Protein AF-A0A7V5U787-F1 (afdb_monomer_lite)

Structure (mmCIF, N/CA/C/O backbone):
data_AF-A0A7V5U787-F1
#
_entry.id   AF-A0A7V5U787-F1
#
loop_
_atom_site.group_PDB
_atom_site.id
_atom_site.type_symbol
_atom_site.label_atom_id
_atom_site.label_alt_id
_atom_site.label_comp_id
_atom_site.label_asym_id
_atom_site.label_entity_id
_atom_site.label_seq_id
_atom_site.pdbx_PDB_ins_code
_atom_site.Cartn_x
_atom_site.Cartn_y
_atom_site.Cartn_z
_atom_site.occupancy
_atom_site.B_iso_or_equiv
_atom_site.auth_seq_id
_atom_site.auth_comp_id
_atom_site.auth_asym_id
_atom_site.auth_atom_id
_atom_site.pdbx_PDB_model_num
ATOM 1 N N . MET A 1 1 ? -17.763 15.738 16.160 1.00 59.94 1 MET A N 1
ATOM 2 C CA . MET A 1 1 ? -17.405 14.316 16.344 1.00 59.94 1 MET A CA 1
ATOM 3 C C . MET A 1 1 ? -15.925 14.178 16.053 1.00 59.94 1 MET A C 1
ATOM 5 O O . MET A 1 1 ? -15.487 14.698 15.037 1.00 59.94 1 MET A O 1
ATOM 9 N N . THR A 1 2 ? -15.159 13.571 16.953 1.00 84.56 2 THR A N 1
ATOM 10 C CA . THR A 1 2 ? -13.748 13.229 16.726 1.00 84.56 2 THR A CA 1
ATOM 11 C C . THR A 1 2 ? -13.687 11.847 16.087 1.00 84.56 2 THR A C 1
ATOM 13 O O . THR A 1 2 ? -14.262 10.907 16.628 1.00 84.56 2 THR A O 1
ATOM 16 N N . TRP A 1 3 ? -13.050 11.736 14.923 1.00 88.75 3 TRP A N 1
ATOM 17 C CA . TRP A 1 3 ? -12.802 10.452 14.264 1.00 88.75 3 TRP A CA 1
ATOM 18 C C . TRP A 1 3 ? -11.817 9.618 15.088 1.00 88.75 3 TRP A C 1
ATOM 20 O O . TRP A 1 3 ? -10.810 10.149 15.558 1.00 88.75 3 TRP A O 1
ATOM 30 N N . GLN A 1 4 ? -12.101 8.326 15.241 1.00 93.94 4 GLN A N 1
ATOM 31 C CA . GLN A 1 4 ? -11.185 7.357 15.830 1.00 93.94 4 GLN A CA 1
ATOM 32 C C . GLN A 1 4 ? -11.161 6.117 14.926 1.00 93.94 4 GLN A C 1
ATOM 34 O O . GLN A 1 4 ? -12.215 5.513 14.729 1.00 93.94 4 GLN A O 1
ATOM 39 N N . PRO A 1 5 ? -10.005 5.762 14.338 1.00 94.50 5 PRO A N 1
ATOM 40 C CA . PRO A 1 5 ? -9.908 4.595 13.472 1.00 94.50 5 PRO A CA 1
ATOM 41 C C . PRO A 1 5 ? -10.075 3.303 14.285 1.00 94.50 5 PRO A C 1
ATOM 43 O O . PRO A 1 5 ? -9.509 3.170 15.369 1.00 94.50 5 PRO A O 1
ATOM 46 N N . GLU A 1 6 ? -10.835 2.354 13.737 1.00 96.06 6 GLU A N 1
ATOM 47 C CA . GLU A 1 6 ? -11.061 1.015 14.304 1.00 96.06 6 GLU A CA 1
ATOM 48 C C . GLU A 1 6 ? -10.867 -0.077 13.226 1.00 96.06 6 GLU A C 1
ATOM 50 O O . GLU A 1 6 ? -11.817 -0.791 12.891 1.00 96.06 6 GLU A O 1
ATOM 55 N N . PRO A 1 7 ? -9.680 -0.169 12.598 1.00 96.31 7 PRO A N 1
ATOM 56 C CA . PRO A 1 7 ? -9.406 -1.190 11.593 1.00 96.31 7 PRO A CA 1
ATOM 57 C C . PRO A 1 7 ? -9.285 -2.580 12.232 1.00 96.31 7 PRO A C 1
ATOM 59 O O . PRO A 1 7 ? -8.666 -2.738 13.285 1.00 96.31 7 PRO A O 1
ATOM 62 N N . ASP A 1 8 ? -9.858 -3.593 11.585 1.00 97.12 8 ASP A N 1
ATOM 63 C CA . ASP A 1 8 ? -9.794 -4.991 12.016 1.00 97.12 8 ASP A CA 1
ATOM 64 C C . ASP A 1 8 ? -9.669 -5.937 10.813 1.00 97.12 8 ASP A C 1
ATOM 66 O O . ASP A 1 8 ? -10.637 -6.217 10.099 1.00 97.12 8 ASP A O 1
ATOM 70 N N . PHE A 1 9 ? -8.475 -6.510 10.649 1.00 96.56 9 PHE A N 1
ATOM 71 C CA . PHE A 1 9 ? -8.175 -7.487 9.602 1.00 96.56 9 PHE A CA 1
ATOM 72 C C . PHE A 1 9 ? -9.080 -8.728 9.651 1.00 96.56 9 PHE A C 1
ATOM 74 O O . PHE A 1 9 ? -9.343 -9.354 8.619 1.00 96.56 9 PHE A O 1
ATOM 81 N N . SER A 1 10 ? -9.632 -9.069 10.821 1.00 97.94 10 SER A N 1
ATOM 82 C CA . SER A 1 10 ? -10.562 -10.189 10.961 1.00 97.94 10 SER A CA 1
ATOM 83 C C . SER A 1 10 ? -11.834 -9.999 10.127 1.00 97.94 10 SER A C 1
ATOM 85 O O . SER A 1 10 ? -12.408 -10.985 9.657 1.00 97.94 10 SER A O 1
ATOM 87 N N . ARG A 1 11 ? -12.249 -8.749 9.865 1.00 97.81 11 ARG A N 1
ATOM 88 C CA . ARG A 1 11 ? -13.396 -8.443 8.996 1.00 97.81 11 ARG A CA 1
ATOM 89 C C . ARG A 1 11 ? -13.139 -8.884 7.565 1.00 97.81 11 ARG A C 1
ATOM 91 O O . ARG A 1 11 ? -14.002 -9.523 6.961 1.00 97.81 11 ARG A O 1
ATOM 98 N N . LEU A 1 12 ? -11.949 -8.577 7.043 1.00 96.88 12 LEU A N 1
ATOM 99 C CA . LEU A 1 12 ? -11.544 -8.998 5.707 1.00 96.88 12 LEU A CA 1
ATOM 100 C C . LEU A 1 12 ? -11.472 -10.526 5.627 1.00 96.88 12 LEU A C 1
ATOM 102 O O . LEU A 1 12 ? -12.044 -11.109 4.709 1.00 96.88 12 LEU A O 1
ATOM 106 N N . LEU A 1 13 ? -10.854 -11.183 6.615 1.00 97.75 13 LEU A N 1
ATOM 107 C CA . LEU A 1 13 ? -10.769 -12.647 6.658 1.00 97.75 13 LEU A CA 1
ATOM 108 C C . LEU A 1 13 ? -12.150 -13.318 6.653 1.00 97.75 13 LEU A C 1
ATOM 110 O O . LEU A 1 13 ? -12.379 -14.225 5.854 1.00 97.75 13 LEU A O 1
ATOM 114 N N . LYS A 1 14 ? -13.090 -12.846 7.483 1.00 98.50 14 LYS A N 1
ATOM 115 C CA . LYS A 1 14 ? -14.477 -13.343 7.496 1.00 98.50 14 LYS A CA 1
ATOM 116 C C . LYS A 1 14 ? -15.133 -13.201 6.128 1.00 98.50 14 LYS A C 1
ATOM 118 O O . LYS A 1 14 ? -15.671 -14.175 5.606 1.00 98.50 14 LYS A O 1
ATOM 123 N N . ALA A 1 15 ? -15.046 -12.016 5.522 1.00 97.81 15 ALA A N 1
ATOM 124 C CA . ALA A 1 15 ? -15.622 -11.770 4.204 1.00 97.81 15 ALA A CA 1
ATOM 125 C C . ALA A 1 15 ? -15.029 -12.705 3.133 1.00 97.81 15 ALA A C 1
ATOM 127 O O . ALA A 1 15 ? -15.779 -13.312 2.367 1.00 97.81 15 ALA A O 1
ATOM 128 N N . LEU A 1 16 ? -13.703 -12.893 3.120 1.00 97.19 16 LEU A N 1
ATOM 129 C CA . LEU A 1 16 ? -13.017 -13.815 2.204 1.00 97.19 16 LEU A CA 1
ATOM 130 C C . LEU A 1 16 ? -13.414 -15.282 2.435 1.00 97.19 16 LEU A C 1
ATOM 132 O O . LEU A 1 16 ? -13.503 -16.059 1.486 1.00 97.19 16 LEU A O 1
ATOM 136 N N . HIS A 1 17 ? -13.722 -15.659 3.676 1.00 98.38 17 HIS A N 1
ATOM 137 C CA . HIS A 1 17 ? -14.249 -16.981 4.027 1.00 98.38 17 HIS A CA 1
ATOM 138 C C . HIS A 1 17 ? -15.754 -17.143 3.766 1.00 98.38 17 HIS A C 1
ATOM 140 O O . HIS A 1 17 ? -16.293 -18.234 3.965 1.00 98.38 17 HIS A O 1
ATOM 146 N N . ARG A 1 18 ? -16.424 -16.111 3.235 1.00 98.12 18 ARG A N 1
ATOM 147 C CA . ARG A 1 18 ? -17.881 -16.065 3.008 1.00 98.12 18 ARG A CA 1
ATOM 148 C C . ARG A 1 18 ? -18.688 -16.118 4.311 1.00 98.12 18 ARG A C 1
ATOM 150 O O . ARG A 1 18 ? -19.811 -16.618 4.334 1.00 98.12 18 ARG A O 1
ATOM 157 N N . GLU A 1 19 ? -18.116 -15.589 5.384 1.00 98.56 19 GLU A N 1
ATOM 158 C CA . GLU A 1 19 ? -18.786 -15.318 6.653 1.00 98.56 19 GLU A CA 1
ATOM 159 C C . GLU A 1 19 ? -19.238 -13.850 6.712 1.00 98.56 19 GLU A C 1
ATOM 161 O O . GLU A 1 19 ? -18.778 -13.009 5.938 1.00 98.56 19 GLU A O 1
ATOM 166 N N . GLN A 1 20 ? -20.145 -13.524 7.638 1.00 98.06 20 GLN A N 1
ATOM 167 C CA . GLN A 1 20 ? -20.645 -12.160 7.810 1.00 98.06 20 GLN A CA 1
ATOM 168 C C . GLN A 1 20 ? -19.818 -11.393 8.865 1.00 98.06 20 GLN A C 1
ATOM 170 O O . GLN A 1 20 ? -19.903 -11.719 10.054 1.00 98.06 20 GLN A O 1
ATOM 175 N N . PRO A 1 21 ? -19.035 -10.370 8.475 1.00 98.25 21 PRO A N 1
ATOM 176 C CA . PRO A 1 21 ? -18.447 -9.423 9.420 1.00 98.25 21 PRO A CA 1
ATOM 177 C C . PRO A 1 21 ? -19.508 -8.482 10.020 1.00 98.25 21 PRO A C 1
ATOM 179 O O . PRO A 1 21 ? -20.635 -8.384 9.535 1.00 98.25 21 PRO A O 1
ATOM 182 N N . ASP A 1 22 ? -19.137 -7.770 11.082 1.00 97.38 22 ASP A N 1
ATOM 183 C CA . ASP A 1 22 ? -19.957 -6.751 11.758 1.00 97.38 22 ASP A CA 1
ATOM 184 C C . ASP A 1 22 ? -20.274 -5.533 10.866 1.00 97.38 22 ASP A C 1
ATOM 186 O O . ASP A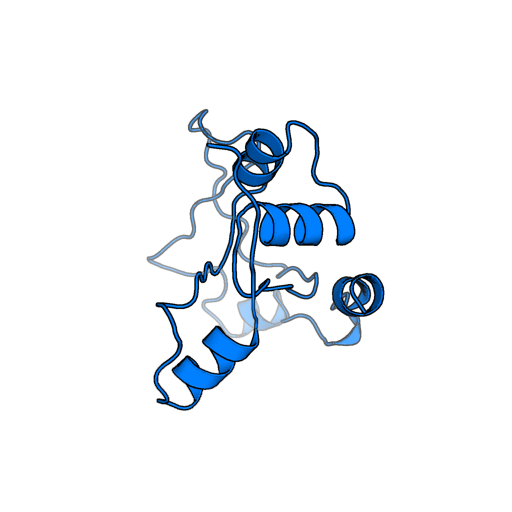 1 22 ? -21.289 -4.866 11.065 1.00 97.38 22 ASP A O 1
ATOM 190 N N . ARG A 1 23 ? -19.439 -5.269 9.854 1.00 96.38 23 ARG A N 1
ATOM 191 C CA . ARG A 1 23 ? -19.658 -4.294 8.775 1.00 96.38 23 ARG A CA 1
ATOM 192 C C . ARG A 1 23 ? -18.917 -4.712 7.501 1.00 96.38 23 ARG A C 1
ATOM 194 O O . ARG A 1 23 ? -18.050 -5.579 7.550 1.00 96.38 23 ARG A O 1
ATOM 201 N N . VAL A 1 24 ? -19.206 -4.062 6.371 1.00 96.69 24 VAL A N 1
ATOM 202 C CA . VAL A 1 24 ? -18.411 -4.237 5.138 1.00 96.69 24 VAL A CA 1
ATOM 203 C C . VAL A 1 24 ? -16.947 -3.853 5.424 1.00 96.69 24 VAL A C 1
ATOM 205 O O . VAL A 1 24 ? -16.728 -2.735 5.900 1.00 96.69 24 VAL A O 1
ATOM 208 N N . PRO A 1 25 ? -15.958 -4.735 5.166 1.00 97.12 25 PRO A N 1
ATOM 209 C CA . PRO A 1 25 ? -14.550 -4.401 5.354 1.00 97.12 25 PRO A CA 1
ATOM 210 C C . PRO A 1 25 ? -14.151 -3.243 4.439 1.00 97.12 25 PRO A C 1
ATOM 212 O O . PRO A 1 25 ? -14.462 -3.258 3.246 1.00 97.12 25 PRO A O 1
ATOM 215 N N . LEU A 1 26 ? -13.459 -2.248 4.986 1.00 96.50 26 LEU A N 1
ATOM 216 C CA . LEU A 1 26 ? -12.904 -1.157 4.199 1.00 96.50 26 LEU A CA 1
ATOM 217 C C . LEU A 1 26 ? -11.625 -1.633 3.528 1.00 96.50 26 LEU A C 1
ATOM 219 O O . LEU A 1 26 ? -10.643 -1.971 4.192 1.00 96.50 26 LEU A O 1
ATOM 223 N N . ALA A 1 27 ? -11.669 -1.647 2.201 1.00 93.88 27 ALA A N 1
ATOM 224 C CA . ALA A 1 27 ? -10.635 -2.201 1.361 1.00 93.88 27 ALA A CA 1
ATOM 225 C C . ALA A 1 27 ? -10.331 -1.286 0.172 1.00 93.88 27 ALA A C 1
ATOM 227 O O . ALA A 1 27 ? -11.250 -0.829 -0.499 1.00 93.88 27 ALA A O 1
ATOM 228 N N . GLU A 1 28 ? -9.046 -1.064 -0.095 1.00 93.88 28 GLU A N 1
ATOM 229 C CA . GLU A 1 28 ? -8.542 -0.363 -1.279 1.00 93.88 28 GLU A CA 1
ATOM 230 C C . GLU A 1 28 ? -7.307 -1.115 -1.797 1.00 93.88 28 GLU A C 1
ATOM 232 O O . GLU A 1 28 ? -6.558 -1.700 -1.012 1.00 93.88 28 GLU A O 1
ATOM 237 N N . LEU A 1 29 ? -7.133 -1.178 -3.115 1.00 88.75 29 LEU A N 1
ATOM 238 C CA . LEU A 1 29 ? -6.034 -1.876 -3.782 1.00 88.75 29 LEU A CA 1
ATOM 239 C C . LEU A 1 29 ? -4.782 -1.005 -3.869 1.00 88.75 29 LEU A C 1
ATOM 241 O O . LEU A 1 29 ? -3.676 -1.509 -3.689 1.00 88.75 29 LEU A O 1
ATOM 245 N N . LEU A 1 30 ? -4.948 0.286 -4.159 1.00 89.00 30 LEU A N 1
ATOM 246 C CA . LEU A 1 30 ? -3.843 1.230 -4.279 1.00 89.00 30 LEU A CA 1
ATOM 247 C C . LEU A 1 30 ? -4.331 2.643 -3.963 1.00 89.00 30 LEU A C 1
ATOM 249 O O . LEU A 1 30 ? -5.320 3.103 -4.524 1.00 89.00 30 LEU A O 1
ATOM 253 N N . MET A 1 31 ? -3.588 3.355 -3.117 1.00 92.38 31 MET A N 1
ATOM 254 C CA . MET A 1 31 ? -3.801 4.782 -2.899 1.00 92.38 31 MET A CA 1
ATOM 255 C C . MET A 1 31 ? -2.631 5.582 -3.460 1.00 92.38 31 MET A C 1
ATOM 257 O O . MET A 1 31 ? -1.470 5.291 -3.158 1.00 92.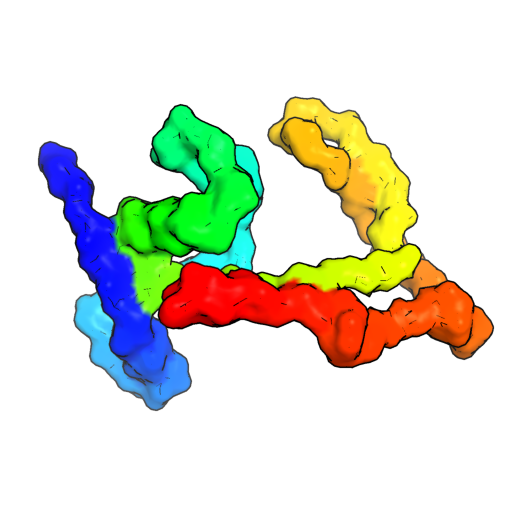38 31 MET A O 1
ATOM 261 N N . ASP A 1 32 ? -2.965 6.608 -4.236 1.00 90.12 32 ASP A N 1
ATOM 262 C CA . ASP A 1 32 ? -2.006 7.543 -4.814 1.00 90.12 32 ASP A CA 1
ATOM 263 C C . ASP A 1 32 ? -1.168 8.249 -3.731 1.00 90.12 32 ASP A C 1
ATOM 265 O O . ASP A 1 32 ? -1.678 8.604 -2.661 1.00 90.12 32 ASP A O 1
ATOM 269 N N . SER A 1 33 ? 0.129 8.444 -3.992 1.00 89.19 33 SER A N 1
ATOM 270 C CA . SER A 1 33 ? 1.060 9.034 -3.024 1.00 89.19 33 SER A CA 1
ATOM 271 C C . SER A 1 33 ? 0.639 10.449 -2.621 1.00 89.19 33 SER A C 1
ATOM 273 O O . SER A 1 33 ? 0.676 10.776 -1.434 1.00 89.19 33 SER A O 1
ATOM 275 N N . GLU A 1 34 ? 0.143 11.271 -3.545 1.00 91.44 34 GLU A N 1
ATOM 276 C CA . GLU A 1 34 ? -0.302 12.636 -3.260 1.00 91.44 34 GLU A CA 1
ATOM 277 C C . GLU A 1 34 ? -1.528 12.650 -2.359 1.00 91.44 34 GLU A C 1
ATOM 279 O O . GLU A 1 34 ? -1.593 13.448 -1.420 1.00 91.44 34 GLU A O 1
ATOM 284 N N . ALA A 1 35 ? -2.465 11.727 -2.583 1.00 93.31 35 ALA A N 1
ATOM 285 C CA . ALA A 1 35 ? -3.644 11.576 -1.740 1.00 93.31 35 ALA A CA 1
ATOM 286 C C . ALA A 1 35 ? -3.259 11.192 -0.302 1.00 93.31 35 ALA A C 1
ATOM 288 O O . ALA A 1 35 ? -3.765 11.791 0.655 1.00 93.31 35 ALA A O 1
ATOM 289 N N . LYS A 1 36 ? -2.312 10.258 -0.131 1.00 95.62 36 LYS A N 1
ATOM 290 C CA . LYS A 1 36 ? -1.796 9.878 1.196 1.00 95.62 36 LYS A CA 1
ATOM 291 C C . LYS A 1 36 ? -1.116 11.053 1.899 1.00 95.62 36 LYS A C 1
ATOM 293 O O . LYS A 1 36 ? -1.380 11.311 3.074 1.00 95.62 36 LYS A O 1
ATOM 298 N N . GLN A 1 37 ? -0.281 11.797 1.175 1.00 96.12 37 GLN A N 1
ATOM 299 C CA . GLN A 1 37 ? 0.432 12.960 1.709 1.00 96.12 37 GLN A CA 1
ATOM 300 C C . GLN A 1 37 ? -0.515 14.087 2.114 1.00 96.12 37 GLN A C 1
ATOM 302 O O . GLN A 1 37 ? -0.358 14.672 3.186 1.00 96.12 37 GLN A O 1
ATOM 307 N N . ALA A 1 38 ? -1.519 14.376 1.284 1.00 96.00 38 ALA A N 1
ATOM 308 C CA . ALA A 1 38 ? -2.543 15.367 1.584 1.00 96.00 38 ALA A CA 1
ATOM 309 C C . ALA A 1 38 ? -3.352 14.973 2.828 1.00 96.00 38 ALA A C 1
ATOM 311 O O . ALA A 1 38 ? -3.623 15.824 3.674 1.00 96.00 38 ALA A O 1
ATOM 312 N N . PHE A 1 39 ? -3.682 13.686 2.976 1.00 96.81 39 PHE A N 1
ATOM 313 C CA . PHE A 1 39 ? -4.390 13.168 4.145 1.00 96.81 39 PHE A CA 1
ATOM 314 C C . PHE A 1 39 ? -3.565 13.283 5.435 1.00 96.81 39 PHE A C 1
ATOM 316 O O . PHE A 1 39 ? -4.089 13.707 6.465 1.00 96.81 39 PHE A O 1
ATOM 323 N N . LEU A 1 40 ? -2.274 12.934 5.397 1.00 97.38 40 LEU A N 1
ATOM 324 C CA . LEU A 1 40 ? -1.390 13.031 6.565 1.00 97.38 40 LEU A CA 1
ATOM 325 C C . LEU A 1 40 ? -0.873 14.455 6.829 1.00 97.38 40 LEU A C 1
ATOM 327 O O . LEU A 1 40 ? -0.368 14.726 7.919 1.00 97.38 40 LEU A O 1
ATOM 331 N N . GLY A 1 41 ? -0.971 15.356 5.850 1.00 97.75 41 GLY A N 1
ATOM 332 C CA . GLY A 1 41 ? -0.422 16.713 5.914 1.00 97.75 41 GLY A CA 1
ATOM 333 C C . GLY A 1 41 ? 1.109 16.768 5.848 1.00 97.75 41 GLY A C 1
ATOM 334 O O . GLY A 1 41 ? 1.703 17.765 6.259 1.00 97.75 41 GLY A O 1
ATOM 335 N N . ARG A 1 42 ? 1.761 15.698 5.377 1.00 97.44 42 ARG A N 1
ATOM 336 C CA . ARG A 1 42 ? 3.224 15.557 5.296 1.00 97.44 42 ARG A CA 1
ATOM 337 C C . ARG A 1 42 ? 3.625 14.530 4.226 1.00 97.44 42 ARG A C 1
ATOM 339 O O . ARG A 1 42 ? 2.793 13.699 3.866 1.00 97.44 42 ARG A O 1
ATOM 346 N N . PRO A 1 43 ? 4.886 14.534 3.756 1.00 96.19 43 PRO A N 1
ATOM 347 C CA . PRO A 1 43 ? 5.394 13.493 2.867 1.00 96.19 43 PRO A CA 1
ATOM 348 C C . PRO A 1 43 ? 5.279 12.079 3.462 1.00 96.19 43 PRO A C 1
ATOM 350 O O . PRO A 1 43 ? 5.409 11.901 4.679 1.00 96.19 43 PRO A O 1
ATOM 353 N N . VAL A 1 44 ? 5.068 11.090 2.589 1.00 95.00 44 VAL A N 1
ATOM 354 C CA . VAL A 1 44 ? 5.032 9.649 2.895 1.00 95.00 44 VAL A CA 1
ATOM 355 C C . VAL A 1 44 ? 6.275 9.036 2.269 1.00 95.00 44 VAL A C 1
ATOM 357 O O . VAL A 1 44 ? 6.343 8.901 1.052 1.00 95.00 44 VAL A O 1
ATOM 360 N N . MET A 1 45 ? 7.278 8.724 3.089 1.00 93.69 45 MET A N 1
ATOM 361 C CA . MET A 1 45 ? 8.618 8.358 2.606 1.00 93.69 45 MET A CA 1
ATOM 362 C C . MET A 1 45 ? 9.031 6.942 3.005 1.00 93.69 45 MET A C 1
ATOM 364 O O . MET A 1 45 ? 9.969 6.389 2.437 1.00 93.69 45 MET A O 1
ATOM 368 N N . THR A 1 46 ? 8.364 6.366 4.002 1.00 94.19 46 THR A N 1
ATOM 369 C CA . THR A 1 46 ? 8.722 5.081 4.605 1.00 94.19 46 THR A CA 1
ATOM 370 C C . THR A 1 46 ? 7.533 4.128 4.624 1.00 94.19 46 THR A C 1
ATOM 372 O O . THR A 1 46 ? 6.379 4.552 4.547 1.00 94.19 46 THR A O 1
ATOM 375 N N . THR A 1 47 ? 7.803 2.833 4.791 1.00 95.06 47 THR A N 1
ATOM 376 C CA . THR A 1 47 ? 6.754 1.821 4.990 1.00 95.06 47 THR A CA 1
ATOM 377 C C . 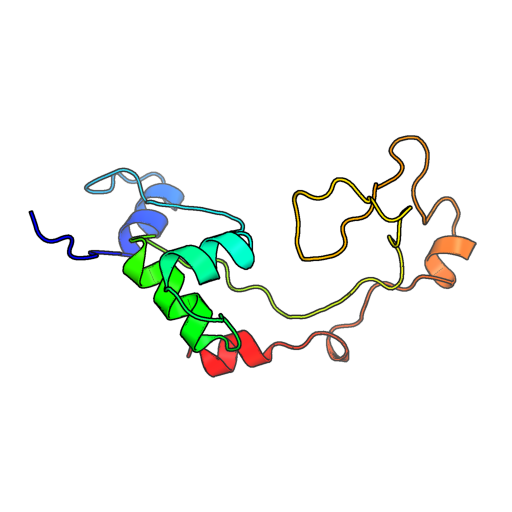THR A 1 47 ? 5.883 2.146 6.207 1.00 95.06 47 THR A C 1
ATOM 379 O O . THR A 1 47 ? 4.664 2.018 6.143 1.00 95.06 47 THR A O 1
ATOM 382 N N . ALA A 1 48 ? 6.481 2.659 7.287 1.00 95.06 48 ALA A N 1
ATOM 383 C CA . ALA A 1 48 ? 5.749 3.089 8.477 1.00 95.06 48 ALA A CA 1
ATOM 384 C C . ALA A 1 48 ? 4.788 4.261 8.200 1.00 95.06 48 ALA A C 1
ATOM 386 O O . ALA A 1 48 ? 3.679 4.274 8.730 1.00 95.06 48 ALA A O 1
ATOM 387 N N . ASP A 1 49 ? 5.177 5.218 7.348 1.00 95.88 49 ASP A N 1
ATOM 388 C CA . ASP A 1 49 ? 4.287 6.311 6.932 1.00 95.88 49 ASP A CA 1
ATOM 389 C C . ASP A 1 49 ? 3.082 5.790 6.143 1.00 95.88 49 ASP A C 1
ATOM 391 O O . ASP A 1 49 ? 1.968 6.289 6.307 1.00 95.88 49 ASP A O 1
ATOM 395 N N . ASP A 1 50 ? 3.304 4.786 5.289 1.00 94.75 50 ASP A N 1
ATOM 396 C CA . ASP A 1 50 ? 2.232 4.156 4.525 1.00 94.75 50 ASP A CA 1
ATOM 397 C C . ASP A 1 50 ? 1.261 3.450 5.479 1.00 94.75 50 ASP A C 1
ATOM 399 O O . ASP A 1 50 ? 0.071 3.759 5.500 1.00 94.75 50 ASP A O 1
ATOM 403 N N . VAL A 1 51 ? 1.775 2.596 6.371 1.00 95.12 51 VAL A N 1
ATOM 404 C CA . VAL A 1 51 ? 0.973 1.931 7.412 1.00 95.12 51 VAL A CA 1
ATOM 405 C C . VAL A 1 51 ? 0.182 2.946 8.249 1.00 95.12 51 VAL A C 1
ATOM 407 O O . VAL A 1 51 ? -1.002 2.726 8.516 1.00 95.12 51 VAL A O 1
ATOM 410 N N . GLU A 1 52 ? 0.784 4.083 8.617 1.00 95.75 52 GLU A N 1
ATOM 411 C CA . GLU A 1 52 ? 0.098 5.155 9.345 1.00 95.75 52 GLU A CA 1
ATOM 412 C C . GLU A 1 52 ? -1.094 5.719 8.560 1.00 95.75 52 GLU A C 1
ATOM 414 O O . GLU A 1 52 ? -2.167 5.907 9.143 1.00 95.75 52 GLU A O 1
ATOM 419 N N . PHE A 1 53 ? -0.934 5.978 7.258 1.00 96.62 53 PHE A N 1
ATOM 420 C CA . PHE A 1 53 ? -2.036 6.416 6.402 1.00 96.62 53 PHE A CA 1
ATOM 421 C C . PHE A 1 53 ? -3.180 5.399 6.413 1.00 96.62 53 PHE A C 1
ATOM 423 O O . PHE A 1 53 ? -4.308 5.766 6.746 1.00 96.62 53 PHE A O 1
ATOM 430 N N . TRP A 1 54 ? -2.896 4.131 6.099 1.00 96.44 54 TRP A N 1
ATOM 431 C CA . TRP A 1 54 ? -3.924 3.090 5.980 1.00 96.44 54 TRP A CA 1
ATOM 432 C C . TRP A 1 54 ? -4.681 2.890 7.296 1.00 96.44 54 TRP A C 1
ATOM 434 O O . TRP A 1 54 ? -5.915 2.835 7.304 1.00 96.44 54 TRP A O 1
ATOM 444 N N . TYR A 1 55 ? -3.955 2.898 8.417 1.00 95.88 55 TYR A N 1
ATOM 445 C CA . TYR A 1 55 ? -4.538 2.828 9.752 1.00 95.88 55 TYR A CA 1
ATOM 446 C C . TYR A 1 55 ? -5.431 4.039 10.052 1.00 95.88 55 TYR A C 1
ATOM 448 O O . TYR A 1 55 ? -6.591 3.880 10.435 1.00 95.88 55 TYR A O 1
ATOM 456 N N . LYS A 1 56 ? -4.930 5.268 9.857 1.00 96.44 56 LYS A N 1
ATOM 457 C CA . LYS A 1 56 ? -5.688 6.496 10.161 1.00 96.44 56 LYS A CA 1
ATOM 458 C C . LYS A 1 56 ? -6.893 6.697 9.246 1.00 96.44 56 LYS A C 1
ATOM 460 O O . LYS A 1 56 ? -7.899 7.244 9.703 1.00 96.44 56 LYS A O 1
ATOM 465 N N . ALA A 1 57 ? -6.808 6.252 7.995 1.00 96.00 57 ALA A N 1
ATOM 466 C CA . ALA A 1 57 ? -7.915 6.244 7.045 1.00 96.00 57 ALA A CA 1
ATOM 467 C C . ALA A 1 57 ? -8.972 5.167 7.370 1.00 96.00 57 ALA A C 1
ATOM 469 O O . ALA A 1 57 ? -10.094 5.247 6.876 1.00 96.00 57 ALA A O 1
ATOM 470 N N . GLY A 1 58 ? -8.658 4.213 8.255 1.00 96.69 58 GLY A N 1
ATOM 471 C CA . GLY A 1 58 ? -9.602 3.227 8.784 1.00 96.69 58 GLY A CA 1
ATOM 472 C C . GLY A 1 58 ? -9.774 1.977 7.924 1.00 96.69 58 GLY A C 1
ATOM 473 O O . GLY A 1 58 ? -10.771 1.273 8.099 1.00 96.69 58 GLY A O 1
ATOM 474 N N . TYR A 1 59 ? -8.840 1.708 7.009 1.00 97.19 59 TYR A N 1
ATOM 475 C CA . TYR A 1 59 ? -8.851 0.497 6.195 1.00 97.19 59 TYR A CA 1
ATOM 476 C C . TYR A 1 59 ? -8.533 -0.731 7.043 1.00 97.19 59 TYR A C 1
ATOM 478 O O . TYR A 1 59 ? -7.621 -0.717 7.865 1.00 97.19 59 TYR A O 1
ATOM 486 N N . ASP A 1 60 ? -9.272 -1.815 6.817 1.00 97.38 60 ASP A N 1
ATOM 487 C CA . ASP A 1 60 ? -9.146 -3.049 7.596 1.00 97.38 60 ASP A CA 1
ATOM 488 C C . ASP A 1 60 ? -7.902 -3.876 7.188 1.00 97.38 60 ASP A C 1
ATOM 490 O O . ASP A 1 60 ? -7.583 -4.878 7.825 1.00 97.38 60 ASP A O 1
ATOM 494 N N . TYR A 1 61 ? -7.177 -3.460 6.143 1.00 94.62 61 TYR A N 1
ATOM 495 C CA . TYR A 1 61 ? -5.888 -4.021 5.732 1.00 94.62 61 TYR A CA 1
ATOM 496 C C . TYR A 1 61 ? -5.045 -2.985 4.971 1.00 94.62 61 TYR A C 1
ATOM 498 O O . TYR A 1 61 ? -5.553 -1.945 4.551 1.00 94.62 61 TYR A O 1
ATOM 506 N N . ILE A 1 62 ? -3.769 -3.306 4.754 1.00 92.88 62 ILE A N 1
ATOM 507 C CA . ILE A 1 62 ? -2.893 -2.633 3.790 1.00 92.88 62 ILE A CA 1
ATOM 508 C C . ILE A 1 62 ? -2.437 -3.657 2.749 1.00 92.88 62 ILE A C 1
ATOM 510 O O . ILE A 1 62 ? -1.942 -4.733 3.092 1.00 92.88 62 ILE A O 1
ATOM 514 N N . GLY A 1 63 ? -2.601 -3.328 1.469 1.00 89.25 63 GLY A N 1
ATOM 515 C CA . GLY A 1 63 ? -1.914 -4.033 0.395 1.00 89.25 63 GLY A CA 1
ATOM 516 C C . GLY A 1 63 ? -0.478 -3.532 0.326 1.00 89.25 63 GLY A C 1
ATOM 517 O O . GLY A 1 63 ? -0.237 -2.507 -0.300 1.00 89.25 63 GLY A O 1
ATOM 518 N N . LEU A 1 64 ? 0.455 -4.213 0.995 1.00 89.62 64 LEU A N 1
ATOM 519 C CA . LEU A 1 64 ? 1.872 -3.847 0.970 1.00 89.62 64 LEU A CA 1
ATOM 520 C C . LEU A 1 64 ? 2.584 -4.619 -0.154 1.00 89.62 64 LEU A C 1
ATOM 522 O O . LEU A 1 64 ? 2.759 -5.832 -0.028 1.00 89.62 64 LEU A O 1
ATOM 526 N N . PRO A 1 65 ? 2.952 -3.980 -1.278 1.00 89.06 65 PRO A N 1
ATOM 527 C CA . PRO A 1 65 ? 3.643 -4.671 -2.356 1.00 89.06 65 PRO A CA 1
ATOM 528 C C . PRO A 1 65 ? 5.147 -4.799 -2.057 1.00 89.06 65 PRO A C 1
ATOM 530 O O . PRO A 1 65 ? 5.726 -3.902 -1.435 1.00 89.06 65 PRO A O 1
ATOM 533 N N . PRO A 1 66 ? 5.823 -5.849 -2.563 1.00 92.44 66 PRO A N 1
ATOM 534 C CA . PRO A 1 66 ? 7.270 -5.784 -2.714 1.00 92.44 66 PRO A CA 1
ATOM 535 C C . PRO A 1 66 ? 7.630 -4.700 -3.734 1.00 92.44 66 PRO A C 1
ATOM 537 O O . PRO A 1 66 ? 6.827 -4.337 -4.600 1.00 92.44 66 PRO A O 1
ATOM 540 N N . ARG A 1 67 ? 8.868 -4.222 -3.687 1.00 91.50 67 ARG A N 1
ATOM 541 C CA . ARG A 1 67 ? 9.374 -3.245 -4.651 1.00 91.50 67 ARG A CA 1
ATOM 542 C C . ARG A 1 67 ? 10.107 -3.973 -5.772 1.00 91.50 67 ARG A C 1
ATOM 544 O O . ARG A 1 67 ? 11.099 -4.658 -5.550 1.00 91.50 67 ARG A O 1
ATOM 551 N N . PHE A 1 68 ? 9.616 -3.820 -6.993 1.00 91.88 68 PHE A N 1
ATOM 552 C CA . PHE A 1 68 ? 10.264 -4.311 -8.206 1.00 91.88 68 PHE A CA 1
ATOM 553 C C . PHE A 1 68 ? 9.815 -3.470 -9.400 1.00 91.88 68 PHE A C 1
ATOM 555 O O . PHE A 1 68 ? 8.813 -2.756 -9.332 1.00 91.88 68 PHE A O 1
ATOM 562 N N . GLN A 1 69 ? 10.565 -3.534 -10.495 1.00 85.50 69 GLN A N 1
ATOM 563 C CA . GLN A 1 69 ? 10.249 -2.806 -11.719 1.00 85.50 69 GLN A CA 1
ATOM 564 C C . GLN A 1 69 ? 10.417 -3.717 -12.927 1.00 85.50 69 GLN A C 1
ATOM 566 O O . GLN A 1 69 ? 11.380 -4.476 -13.016 1.00 85.50 69 GLN A O 1
ATOM 571 N N . PHE A 1 70 ? 9.492 -3.611 -13.876 1.00 83.31 70 PHE A N 1
ATOM 572 C CA . PHE A 1 70 ? 9.690 -4.165 -15.207 1.00 83.31 70 PHE A CA 1
ATOM 573 C C . PHE A 1 70 ? 10.552 -3.204 -16.029 1.00 83.31 70 PHE A C 1
ATOM 575 O O . PHE A 1 70 ? 10.386 -1.987 -15.961 1.00 83.31 70 PHE A O 1
ATOM 582 N N . SER A 1 71 ? 11.466 -3.754 -16.827 1.00 76.12 71 SER A N 1
ATOM 583 C CA . SER A 1 71 ? 12.310 -2.983 -17.754 1.00 76.12 71 SER A CA 1
ATOM 584 C C . SER A 1 71 ? 11.531 -2.414 -18.946 1.00 76.12 71 SER A C 1
ATOM 586 O O . SER A 1 71 ? 12.024 -1.544 -19.662 1.00 76.12 71 SER A O 1
ATOM 588 N N . TYR A 1 72 ? 10.300 -2.882 -19.135 1.00 71.19 72 TYR A N 1
ATOM 589 C CA . TYR A 1 72 ? 9.396 -2.529 -20.216 1.00 71.19 72 TYR A CA 1
ATOM 590 C C . TYR A 1 72 ? 8.140 -1.836 -19.682 1.00 71.19 72 TYR A C 1
ATOM 592 O O . TYR A 1 72 ? 7.720 -2.066 -18.551 1.00 71.19 72 TYR A O 1
ATOM 600 N N . GLY A 1 73 ? 7.518 -0.998 -20.518 1.00 64.19 73 GLY A N 1
ATOM 601 C CA . GLY A 1 73 ? 6.302 -0.253 -20.159 1.00 64.19 73 GLY A CA 1
ATOM 602 C C . GLY A 1 73 ? 6.500 1.248 -19.937 1.00 64.19 73 GLY A C 1
ATOM 603 O O . GLY A 1 73 ? 5.574 1.914 -19.490 1.00 64.19 73 GLY A O 1
ATOM 604 N N . GLN A 1 74 ? 7.670 1.798 -20.279 1.00 64.50 74 GLN A N 1
ATOM 605 C CA . GLN A 1 74 ? 7.859 3.248 -20.379 1.00 64.50 74 GLN A CA 1
ATOM 606 C C . GLN A 1 74 ? 7.101 3.755 -21.612 1.00 64.50 74 GLN A C 1
ATOM 608 O O . GLN A 1 74 ? 7.601 3.692 -22.736 1.00 64.50 74 GLN A O 1
ATOM 613 N N . GLY A 1 75 ? 5.852 4.163 -21.406 1.00 68.81 75 GLY A N 1
ATOM 614 C CA . GLY A 1 75 ? 5.020 4.761 -22.441 1.00 68.81 75 GLY A CA 1
ATOM 615 C C . GLY A 1 75 ? 5.404 6.208 -22.738 1.00 68.81 75 GLY A C 1
ATOM 616 O O . GLY A 1 75 ? 6.333 6.770 -22.152 1.00 68.81 75 GLY A O 1
ATOM 617 N N . GLU A 1 76 ? 4.640 6.857 -23.613 1.00 75.56 76 GLU A N 1
ATOM 618 C CA . GLU A 1 76 ? 4.765 8.305 -23.781 1.00 75.56 76 GLU A CA 1
ATOM 619 C C . GLU A 1 76 ? 4.362 9.012 -22.488 1.00 75.56 76 GLU A C 1
ATOM 621 O O . GLU A 1 76 ? 3.279 8.770 -21.946 1.00 75.56 76 GLU A O 1
ATOM 626 N N . GLN A 1 77 ? 5.241 9.885 -21.987 1.00 77.75 77 GLN A N 1
ATOM 627 C CA . GLN A 1 77 ? 4.953 10.661 -20.788 1.00 77.75 77 GLN A CA 1
ATOM 628 C C . GLN A 1 77 ? 3.765 11.596 -21.018 1.00 77.75 77 GLN A C 1
ATOM 630 O O . GLN A 1 77 ? 3.734 12.384 -21.964 1.00 77.75 77 GLN A O 1
ATOM 635 N N . VAL A 1 78 ? 2.816 11.553 -20.092 1.00 80.44 78 VAL A N 1
ATOM 636 C CA . VAL A 1 78 ? 1.645 12.418 -20.061 1.00 80.44 78 VAL A CA 1
ATOM 637 C C . VAL A 1 78 ? 1.983 13.678 -19.284 1.00 80.44 78 VAL A C 1
ATOM 639 O O . VAL A 1 78 ? 2.429 13.622 -18.140 1.00 80.44 78 VAL A O 1
ATOM 642 N N . ARG A 1 79 ? 1.734 14.834 -19.900 1.00 74.06 79 ARG A N 1
ATOM 643 C CA . ARG A 1 79 ? 1.752 16.135 -19.226 1.00 74.06 79 ARG A CA 1
ATOM 644 C C . ARG A 1 79 ? 0.338 16.687 -19.198 1.00 74.06 79 ARG A C 1
ATOM 646 O O . ARG A 1 79 ? -0.049 17.429 -20.093 1.00 74.06 79 ARG A O 1
ATOM 653 N N . ASP A 1 80 ? -0.427 16.300 -18.187 1.00 75.94 80 ASP A N 1
ATOM 654 C CA . ASP A 1 80 ? -1.802 16.775 -18.006 1.00 75.94 80 ASP A CA 1
ATOM 655 C C . ASP A 1 80 ? -1.965 17.759 -16.839 1.00 75.94 80 ASP A C 1
ATOM 657 O O . ASP A 1 80 ? -3.030 18.347 -16.685 1.00 75.94 80 ASP A O 1
ATOM 661 N N . GLY A 1 81 ? -0.901 18.000 -16.064 1.00 73.75 81 GLY A N 1
ATOM 662 C CA . GLY A 1 81 ? -0.874 18.999 -14.992 1.00 73.75 81 GLY A CA 1
ATOM 663 C C . GLY A 1 81 ? -1.640 18.606 -13.726 1.00 73.75 81 GLY A C 1
ATOM 664 O O . GLY A 1 81 ? -1.734 19.429 -12.819 1.00 73.75 81 GLY A O 1
ATOM 665 N N . TYR A 1 82 ? -2.171 17.381 -13.656 1.00 73.06 82 TYR A N 1
ATOM 666 C CA . TYR A 1 82 ? -2.956 16.899 -12.515 1.00 73.06 82 TYR A CA 1
ATOM 667 C C . TYR A 1 82 ? -2.153 16.061 -11.522 1.00 73.06 82 TYR A C 1
ATOM 669 O O . TYR A 1 82 ? -2.516 16.033 -10.354 1.00 73.06 82 TYR A O 1
ATOM 677 N N . ALA A 1 83 ? -1.089 15.397 -11.979 1.00 73.31 83 ALA A N 1
ATOM 678 C CA . ALA A 1 83 ? -0.184 14.633 -11.128 1.00 73.31 83 ALA A CA 1
ATOM 679 C C . ALA A 1 83 ? 1.163 15.358 -11.013 1.00 73.31 83 ALA A C 1
ATOM 681 O O . ALA A 1 83 ? 1.702 15.856 -12.006 1.00 73.31 83 ALA A O 1
ATOM 682 N N . SER A 1 84 ? 1.697 15.416 -9.799 1.00 74.19 84 SER A N 1
ATOM 683 C CA . SER A 1 84 ? 3.069 15.821 -9.500 1.00 74.19 84 SER A CA 1
ATOM 684 C C . SER A 1 84 ? 4.088 14.768 -9.947 1.00 74.19 84 SER A C 1
ATOM 686 O O . SER A 1 84 ? 5.195 15.135 -10.348 1.00 74.19 84 SER A O 1
ATOM 688 N N . GLU A 1 85 ? 3.705 13.486 -9.965 1.00 75.44 85 GLU A N 1
ATOM 689 C CA . GLU A 1 85 ? 4.508 12.412 -10.552 1.00 75.44 85 GLU A CA 1
ATOM 690 C C . GLU A 1 85 ? 4.218 12.198 -12.047 1.00 75.44 85 GLU A C 1
ATOM 692 O O . GLU A 1 85 ? 3.106 12.387 -12.548 1.00 75.44 85 GLU A O 1
ATOM 697 N N . GLY A 1 86 ? 5.255 11.795 -12.787 1.00 75.62 86 GLY A N 1
ATOM 698 C CA . GLY A 1 86 ? 5.149 11.523 -14.216 1.00 75.62 86 GLY A CA 1
ATOM 699 C C . GLY A 1 86 ? 4.321 10.268 -14.482 1.00 75.62 86 GLY A C 1
ATOM 700 O O . GLY A 1 86 ? 4.657 9.186 -14.010 1.00 75.62 86 GLY A O 1
ATOM 701 N N . ARG A 1 87 ? 3.270 10.392 -15.294 1.00 78.62 87 ARG A N 1
ATOM 702 C CA . ARG A 1 87 ? 2.481 9.252 -15.787 1.00 78.62 87 ARG A CA 1
ATOM 703 C C . ARG A 1 87 ? 2.823 8.965 -17.241 1.00 78.62 87 ARG A C 1
ATOM 705 O O . ARG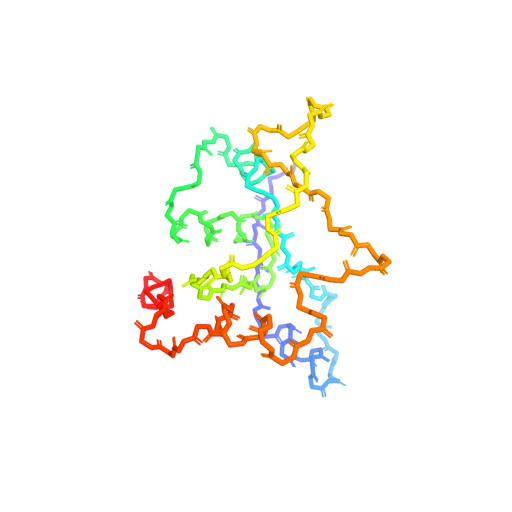 A 1 87 ? 3.290 9.855 -17.947 1.00 78.62 87 ARG A O 1
ATOM 712 N N . SER A 1 88 ? 2.592 7.740 -17.701 1.00 79.38 88 SER A N 1
ATOM 713 C CA . SER A 1 88 ? 2.767 7.379 -19.111 1.00 79.38 88 SER A CA 1
ATOM 714 C C . SER A 1 88 ? 1.572 6.592 -19.641 1.00 79.38 88 SER A C 1
ATOM 716 O O . SER A 1 88 ? 0.922 5.867 -18.887 1.00 79.38 88 SER A O 1
ATOM 718 N N . TRP A 1 89 ? 1.255 6.761 -20.926 1.00 77.81 89 TRP A N 1
ATOM 719 C CA . TRP A 1 89 ? 0.214 5.972 -21.587 1.00 77.81 89 TRP A CA 1
ATOM 720 C C . TRP A 1 89 ? 0.737 4.585 -21.953 1.00 77.81 89 TRP A C 1
ATOM 722 O O . TRP A 1 89 ? 1.742 4.463 -22.654 1.00 77.81 89 TRP A O 1
ATOM 732 N N . ALA A 1 90 ? 0.013 3.540 -21.559 1.00 75.69 90 ALA A N 1
ATOM 733 C CA . ALA A 1 90 ? 0.211 2.212 -22.124 1.00 75.69 90 ALA A CA 1
ATOM 734 C C . ALA A 1 90 ? -0.464 2.128 -23.504 1.00 75.69 90 ALA A C 1
ATOM 736 O O . ALA A 1 90 ? -1.604 2.557 -23.674 1.00 75.69 90 ALA A O 1
ATOM 737 N N . VAL A 1 91 ? 0.232 1.574 -24.499 1.00 74.69 91 VAL A N 1
ATOM 738 C CA . VAL A 1 91 ? -0.313 1.388 -25.853 1.00 74.69 91 VAL A CA 1
ATOM 739 C C . VAL A 1 91 ? -1.218 0.153 -25.869 1.00 74.69 91 VAL A C 1
ATOM 741 O O . VAL A 1 91 ? -0.748 -0.967 -25.683 1.00 74.69 91 VAL A O 1
ATOM 744 N N . GLU A 1 92 ? -2.516 0.336 -26.120 1.00 74.69 92 GLU A N 1
ATOM 745 C CA . GLU A 1 92 ? -3.494 -0.768 -26.106 1.00 74.69 92 GLU A CA 1
ATOM 746 C C . GLU A 1 92 ? -3.455 -1.642 -27.372 1.00 74.69 92 GLU A C 1
ATOM 748 O O . GLU A 1 92 ? -3.777 -2.827 -27.327 1.00 74.69 92 GLU A O 1
ATOM 753 N N . HIS A 1 93 ? -3.040 -1.081 -28.513 1.00 77.75 93 HIS A N 1
ATOM 754 C CA . HIS A 1 93 ? -3.037 -1.782 -29.806 1.00 77.75 93 HIS A CA 1
ATOM 755 C C . HIS A 1 93 ? -1.772 -2.616 -30.073 1.00 77.75 93 HIS A C 1
ATOM 757 O O . HIS A 1 93 ? -1.686 -3.293 -31.096 1.00 77.75 93 HIS A O 1
ATOM 763 N N . GLY A 1 94 ? -0.798 -2.577 -29.164 1.00 77.12 94 GLY A N 1
ATOM 764 C CA . GLY A 1 94 ? 0.449 -3.329 -29.253 1.00 77.12 94 GLY A CA 1
ATOM 765 C C . GLY A 1 94 ? 1.316 -3.072 -28.026 1.00 77.12 94 GLY A C 1
ATOM 766 O O . GLY A 1 94 ? 1.671 -1.931 -27.748 1.00 77.12 94 GLY A O 1
ATOM 767 N N . GLY A 1 95 ? 1.642 -4.131 -27.284 1.00 81.25 95 GLY A N 1
ATOM 768 C CA . GLY A 1 95 ? 2.479 -4.036 -26.089 1.00 81.25 95 GLY A CA 1
ATOM 769 C C . GLY A 1 95 ? 3.973 -3.883 -26.407 1.00 81.25 95 GLY A C 1
ATOM 770 O O . GLY A 1 95 ? 4.384 -4.030 -27.561 1.00 81.25 95 GLY A O 1
ATOM 771 N N . PRO A 1 96 ? 4.813 -3.641 -25.384 1.00 79.44 96 PRO A N 1
ATOM 772 C CA . PRO A 1 96 ? 6.267 -3.567 -25.547 1.00 79.44 96 PRO A CA 1
ATOM 773 C C . PRO A 1 96 ? 6.907 -4.918 -25.911 1.00 79.44 96 PRO A C 1
ATOM 775 O O . PRO A 1 96 ? 8.032 -4.951 -26.398 1.00 79.44 96 PRO A O 1
ATOM 778 N N . VAL A 1 97 ? 6.194 -6.027 -25.691 1.00 86.56 97 VAL A N 1
ATOM 779 C CA . VAL A 1 97 ? 6.625 -7.385 -26.033 1.00 86.56 97 VAL A CA 1
ATOM 780 C C . VAL A 1 97 ? 5.661 -7.950 -27.074 1.00 86.56 97 VAL A C 1
ATOM 782 O O . VAL A 1 97 ? 4.516 -8.257 -26.746 1.00 86.56 97 VAL A O 1
ATOM 785 N N . GLN A 1 98 ? 6.103 -8.070 -28.330 1.00 88.38 98 GLN A N 1
ATOM 786 C CA . GLN A 1 98 ? 5.284 -8.593 -29.439 1.00 88.38 98 GLN A CA 1
ATOM 787 C C . GLN A 1 98 ? 5.873 -9.862 -30.059 1.00 88.38 98 GLN A C 1
ATOM 789 O O . GLN A 1 98 ? 5.169 -10.635 -30.707 1.00 88.38 98 GLN A O 1
ATOM 794 N N . THR A 1 99 ? 7.163 -10.099 -29.843 1.00 91.75 99 THR A N 1
ATOM 795 C CA . THR A 1 99 ? 7.903 -11.254 -30.339 1.00 91.75 99 THR A CA 1
ATOM 796 C C . THR A 1 99 ? 8.712 -11.910 -29.226 1.00 91.75 99 THR A C 1
ATOM 798 O O . THR A 1 99 ? 8.940 -11.335 -28.162 1.00 91.75 99 THR A O 1
ATOM 801 N N . TRP A 1 100 ? 9.206 -13.120 -29.492 1.00 92.56 100 TRP A N 1
ATOM 802 C CA . TRP A 1 100 ? 10.085 -13.819 -28.554 1.00 92.56 100 TRP A CA 1
ATOM 803 C C . TRP A 1 100 ? 11.395 -13.067 -28.296 1.00 92.56 100 TRP A C 1
ATOM 805 O O . TRP A 1 100 ? 11.871 -13.001 -27.169 1.00 92.56 100 TRP A O 1
ATOM 815 N N . ARG A 1 101 ? 11.924 -12.411 -29.334 1.00 92.50 101 ARG A N 1
ATOM 816 C CA . ARG A 1 101 ? 13.100 -11.546 -29.222 1.00 92.50 101 ARG A CA 1
ATOM 817 C C . ARG A 1 101 ? 12.849 -10.361 -28.283 1.00 92.50 101 ARG A C 1
ATOM 819 O O . ARG A 1 101 ? 13.753 -9.985 -27.545 1.00 92.50 101 ARG A O 1
ATOM 826 N N . ASP A 1 102 ? 11.647 -9.780 -28.302 1.00 89.19 102 ASP A N 1
ATOM 827 C CA . ASP A 1 102 ? 11.306 -8.669 -27.404 1.00 89.19 102 ASP A CA 1
ATOM 828 C C . ASP A 1 102 ? 11.252 -9.136 -25.950 1.00 89.19 102 ASP A C 1
ATOM 830 O O . ASP A 1 102 ? 11.722 -8.418 -25.074 1.00 89.19 102 ASP A O 1
ATOM 834 N N . LEU A 1 103 ? 10.738 -10.345 -25.696 1.00 88.19 103 LEU A N 1
ATOM 835 C CA . LEU A 1 103 ? 10.740 -10.948 -24.363 1.00 88.19 103 LEU A CA 1
ATOM 836 C C . LEU A 1 103 ? 12.170 -11.192 -23.863 1.00 88.19 103 LEU A C 1
ATOM 838 O O . LEU A 1 103 ? 12.492 -10.854 -22.730 1.00 88.19 103 LEU A O 1
ATOM 842 N N . GLU A 1 104 ? 13.041 -11.741 -24.710 1.00 90.00 104 GLU A N 1
ATOM 843 C CA . GLU A 1 104 ? 14.453 -11.973 -24.374 1.00 90.00 104 GLU A CA 1
ATOM 844 C C . GLU A 1 104 ? 15.206 -10.663 -24.084 1.00 90.00 104 GLU A C 1
ATOM 846 O O . GLU A 1 104 ? 16.086 -10.632 -23.226 1.00 90.00 104 GLU A O 1
ATOM 851 N N . ALA A 1 105 ? 14.846 -9.571 -24.766 1.00 88.81 105 ALA A N 1
ATOM 852 C CA . ALA A 1 105 ? 15.400 -8.241 -24.518 1.00 88.81 105 ALA A CA 1
ATOM 853 C C . ALA A 1 105 ? 14.814 -7.550 -23.270 1.00 88.81 105 ALA A C 1
ATOM 855 O O . ALA A 1 105 ? 15.420 -6.612 -22.754 1.00 88.81 105 ALA A O 1
ATOM 856 N N . ASN A 1 106 ? 13.657 -8.007 -22.784 1.00 87.38 106 ASN A N 1
ATOM 857 C CA . ASN A 1 106 ? 12.899 -7.415 -21.683 1.00 87.38 106 ASN A CA 1
ATOM 858 C C . ASN A 1 106 ? 12.556 -8.487 -20.631 1.00 87.38 106 ASN A C 1
ATOM 860 O O . ASN A 1 106 ? 11.385 -8.840 -20.461 1.00 87.38 106 ASN A O 1
ATOM 864 N N . PRO A 1 107 ? 13.567 -9.045 -19.942 1.00 86.12 107 PRO A N 1
ATOM 865 C CA . PRO A 1 107 ? 13.353 -10.163 -19.039 1.00 86.12 107 PRO A CA 1
ATOM 866 C C . PRO A 1 107 ? 12.476 -9.766 -17.848 1.00 86.12 107 PRO A C 1
ATOM 868 O O . PRO A 1 107 ? 12.580 -8.665 -17.304 1.00 86.12 107 PRO A O 1
ATOM 871 N N . ILE A 1 108 ? 11.631 -10.707 -17.426 1.00 87.12 108 ILE A N 1
ATOM 872 C CA . ILE A 1 108 ? 10.881 -10.614 -16.172 1.00 87.12 108 ILE A CA 1
ATOM 873 C C . ILE A 1 108 ? 11.890 -10.652 -15.012 1.00 87.12 108 ILE A C 1
ATOM 875 O O . ILE A 1 108 ? 12.770 -11.519 -15.035 1.00 87.12 108 ILE A O 1
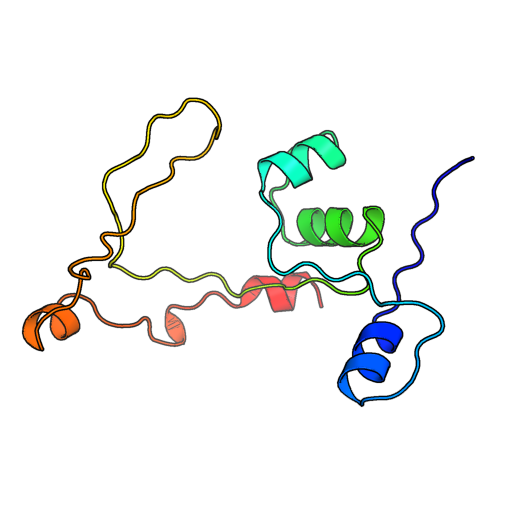ATOM 879 N N . PRO A 1 109 ? 11.769 -9.766 -14.005 1.00 90.19 109 PRO A N 1
ATOM 880 C CA . PRO A 1 109 ? 12.661 -9.779 -12.855 1.00 90.19 109 PRO A CA 1
ATOM 881 C C . PRO A 1 109 ? 12.693 -11.140 -12.150 1.00 90.19 109 PRO A C 1
ATOM 883 O O . PRO A 1 109 ? 11.649 -11.755 -11.910 1.00 90.19 109 PRO A O 1
ATOM 886 N N . THR A 1 110 ? 13.888 -11.603 -11.796 1.00 92.25 110 THR A N 1
ATOM 887 C CA . THR A 1 110 ? 14.080 -12.765 -10.922 1.00 92.25 110 THR A CA 1
ATOM 888 C C . THR A 1 110 ? 13.893 -12.372 -9.454 1.00 92.25 110 THR A C 1
ATOM 890 O O . THR A 1 110 ? 13.913 -11.194 -9.104 1.00 92.25 110 THR A O 1
ATOM 893 N N . LEU A 1 111 ? 13.674 -13.350 -8.566 1.00 92.69 111 LEU A N 1
ATOM 894 C CA . LEU A 1 111 ? 13.346 -13.079 -7.155 1.00 92.69 111 LEU A CA 1
ATOM 895 C C . LEU A 1 111 ? 14.435 -12.302 -6.401 1.00 92.69 111 LEU A C 1
ATOM 897 O O . LEU A 1 111 ? 14.115 -11.539 -5.500 1.00 92.69 111 LEU A O 1
ATOM 901 N N . ASP A 1 112 ? 15.702 -12.464 -6.774 1.00 93.88 112 ASP A N 1
ATOM 902 C CA . ASP A 1 112 ? 16.837 -11.711 -6.227 1.00 93.88 112 ASP A CA 1
ATOM 903 C C . ASP A 1 112 ? 16.851 -10.231 -6.649 1.00 93.88 112 ASP A C 1
ATOM 905 O O . ASP A 1 112 ? 17.585 -9.434 -6.069 1.00 93.88 112 ASP A O 1
ATOM 909 N N . GLN A 1 113 ? 16.028 -9.854 -7.631 1.00 93.50 113 GLN A N 1
ATOM 910 C CA . GLN A 1 113 ? 15.825 -8.473 -8.077 1.00 93.50 113 GLN A CA 1
ATOM 911 C C . GLN A 1 113 ? 14.580 -7.826 -7.451 1.00 93.50 113 GLN A C 1
ATOM 913 O O . GLN A 1 113 ? 14.282 -6.666 -7.738 1.00 93.50 113 GLN A O 1
ATOM 918 N N . VAL A 1 114 ? 13.836 -8.569 -6.626 1.00 94.94 114 VAL A N 1
ATOM 919 C CA . VAL A 1 114 ? 12.657 -8.076 -5.913 1.00 94.94 114 VAL A CA 1
ATOM 920 C C . VAL A 1 114 ? 13.066 -7.695 -4.494 1.00 94.94 114 VAL A C 1
ATOM 922 O O . VAL A 1 114 ? 13.597 -8.513 -3.745 1.00 94.94 114 VAL A O 1
ATOM 925 N N . ASP A 1 115 ? 12.802 -6.449 -4.116 1.00 94.56 115 ASP A N 1
ATOM 926 C CA . ASP A 1 115 ? 13.025 -5.950 -2.764 1.00 94.56 115 ASP A CA 1
ATOM 927 C C . ASP A 1 115 ? 11.803 -6.254 -1.880 1.00 94.56 115 ASP A C 1
ATOM 929 O O . ASP A 1 115 ? 10.714 -5.695 -2.050 1.00 94.56 115 ASP A O 1
ATOM 933 N N . PHE A 1 116 ? 12.003 -7.180 -0.940 1.00 94.38 116 PHE A N 1
ATOM 934 C CA . PHE A 1 116 ? 11.012 -7.617 0.044 1.00 94.38 116 PHE A CA 1
ATOM 935 C C . PHE A 1 116 ? 11.117 -6.866 1.383 1.00 94.38 116 PHE A C 1
ATOM 937 O O . PHE A 1 116 ? 10.305 -7.137 2.268 1.00 94.38 116 PHE A O 1
ATOM 944 N N . SER A 1 117 ? 12.036 -5.896 1.533 1.00 94.25 117 SER A N 1
ATOM 945 C CA . SER A 1 117 ? 12.224 -5.154 2.790 1.00 94.25 117 SER A CA 1
ATOM 946 C C . SER A 1 117 ? 10.952 -4.523 3.364 1.00 94.25 117 SER A C 1
ATOM 948 O O . SER A 1 117 ? 10.846 -4.490 4.589 1.00 94.25 117 SER A O 1
ATOM 950 N N . PRO A 1 118 ? 9.947 -4.077 2.570 1.00 93.94 118 PRO A N 1
ATOM 951 C CA . PRO A 1 118 ? 8.718 -3.540 3.147 1.00 93.94 118 PRO A CA 1
ATOM 952 C C . PRO A 1 118 ? 8.022 -4.517 4.105 1.00 93.94 118 PRO A C 1
ATOM 954 O O . PRO A 1 118 ? 7.471 -4.093 5.117 1.00 93.94 118 PRO A O 1
ATOM 957 N N . PHE A 1 119 ? 8.072 -5.823 3.829 1.00 93.12 119 PHE A N 1
ATOM 958 C CA . PHE A 1 119 ? 7.467 -6.831 4.701 1.00 93.12 119 PHE A CA 1
ATOM 959 C C . PHE A 1 119 ? 8.199 -6.966 6.035 1.00 93.12 119 PHE A C 1
ATOM 961 O O . PHE A 1 119 ? 7.547 -7.125 7.063 1.00 93.12 119 P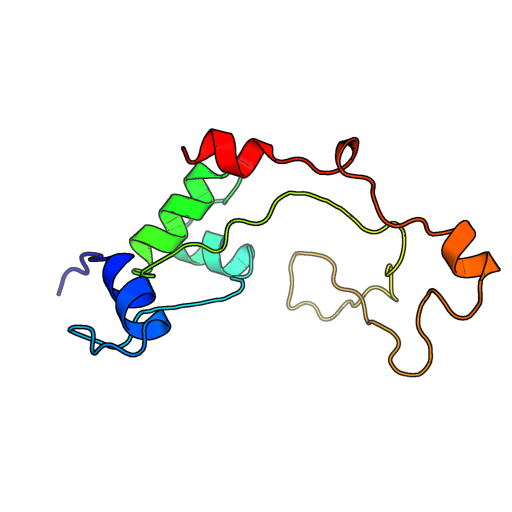HE A O 1
ATOM 968 N N . ASP A 1 120 ? 9.528 -6.857 6.018 1.00 93.94 120 ASP A N 1
ATOM 969 C CA . ASP A 1 120 ? 10.355 -6.891 7.225 1.00 93.94 120 ASP A CA 1
ATOM 970 C C . ASP A 1 120 ? 10.213 -5.594 8.038 1.00 93.94 120 ASP A C 1
ATOM 972 O O . ASP A 1 120 ? 10.231 -5.618 9.262 1.00 93.94 120 ASP A O 1
ATOM 976 N N . GLU A 1 121 ? 10.049 -4.450 7.367 1.00 93.06 121 GLU A N 1
ATOM 977 C CA . GLU A 1 121 ? 9.871 -3.136 7.999 1.00 93.06 121 GLU A CA 1
ATOM 978 C C . GLU A 1 121 ? 8.520 -2.990 8.720 1.00 93.06 121 GLU A C 1
ATOM 980 O O . GLU A 1 121 ? 8.415 -2.215 9.672 1.00 93.06 121 GLU A O 1
ATOM 985 N N . ALA A 1 122 ? 7.483 -3.689 8.249 1.00 87.25 122 ALA A N 1
ATOM 986 C CA . ALA A 1 122 ? 6.140 -3.658 8.828 1.00 87.25 122 ALA A CA 1
ATOM 987 C C . ALA A 1 122 ? 5.900 -4.733 9.911 1.00 87.25 122 ALA A C 1
ATOM 989 O O . ALA A 1 122 ? 4.873 -4.666 10.593 1.00 87.25 122 ALA A O 1
ATOM 990 N N . GLY A 1 123 ? 6.796 -5.724 10.017 1.00 71.38 123 GLY A N 1
ATOM 991 C CA . GLY A 1 123 ? 6.678 -6.919 10.865 1.00 71.38 123 GLY A CA 1
ATOM 992 C C . GLY A 1 123 ? 7.309 -6.812 12.248 1.00 71.38 123 GLY A C 1
ATOM 993 O O . GLY A 1 123 ? 8.278 -6.043 12.426 1.00 71.38 123 GLY A O 1
#

Radius of gyration: 18.74 Å; chains: 1; bounding box: 38×36×47 Å

Secondary structure (DSSP, 8-state):
--------HHHHHHHHTT---SSPPP--S---HHHHHHHHTS---SHHHHHHHHHHHT-S----PPB---SS---EEE--SS-SS-EEE--TTS-S--SHHHHHHSPPPPGGGSB-HHHHHH-

pLDDT: mean 89.28, std 9.03, range [59.94, 98.56]

Foldseek 3Di:
DDDDADAALVCVVCVVVVHHDPDNAADDQDDDQVRLCVQVVHHQDALVSQVVSCRSVRGNDDPDDWDADWPFDQACWDDPPPDPDIDHDADPVDGQDDDPVSCVVTDDDDPVRTHPVSVVVVD

Sequence (123 aa):
MTWQPEPDFSRLLKALHREQPDRVPLAELLMDSEAKQAFLGRPVMTTADDVEFWYKAGYDYIGLPPRFQFSYGQGEQVRDGYASEGRSWAVEHGGPVQTWRDLEANPIPTLDQVDFSPFDEAG